Protein AF-W9QY30-F1 (afdb_monomer)

Organism: NCBI:txid981085

Radius of gyration: 16.84 Å; Cα contacts (8 Å, |Δi|>4): 181; chains: 1; bounding box: 37×38×44 Å

pLDDT: mean 80.04, std 12.47, range [52.03, 97.0]

InterPro domains:
  IPR005123 Oxoglutarate/iron-dependent dioxygenase domain [PS51471] (69-137)
  IPR027443 Isopenicillin N synthase-like superfamily [G3DSA:2.60.120.330] (40-137)
  IPR044861 Isopenicillin N synthase-like, Fe(2+) 2OG dioxygenase domain [PF03171] (72-136)
  IPR050295 Plant 2-oxoglutarate-dependent oxidoreductases [PTHR47991] (67-136)

Mean predicted aligned error: 8.01 Å

Solvent-accessible surface area (backbone atoms only — not comparable to full-atom values): 8895 Å² total; per-residue (Å²): 141,57,63,74,70,72,70,49,53,70,71,65,49,50,78,64,26,47,97,47,96,84,35,55,22,36,68,50,51,63,95,50,79,91,74,52,92,57,49,51,46,27,43,38,42,36,39,54,43,84,61,85,69,74,55,86,100,50,61,69,59,48,66,63,70,74,35,96,77,71,67,37,73,50,73,50,79,43,70,68,92,62,98,52,61,94,66,41,39,63,71,76,95,78,78,52,79,36,74,66,48,80,43,77,77,62,93,85,51,83,54,68,44,80,56,96,93,38,81,41,77,50,79,71,56,87,100,48,71,49,79,46,75,31,52,81,127

Sequence (137 aa):
MCEDLFNLTEEEKEFQGTRNVLGLIKCGTSFNIAIDKVLLWRDFVKVIAHPQFRALGLGSNYIAKAMKRPAKILAANYYPACPQPDRAIGIPPHTDHGLVTLLIQNDMGGLQLQHKGKWVNWNAMPNAFVFNLGDTT

Foldseek 3Di:
DCPVVVPDDPVVQPVVWDPDPPTQKDWDQDPDPPPDPARAQKIKIKGKDDDQDQDPPDDSCPLVVLAPDDIDIDMDMDGDDDPCVVRHANDPDDFAEDAKDKDDDDQPFRDWDQDPNDIDTDHHDPPDIDIDGGDRD

Nearest PDB structures (foldseek):
  1gp4-assembly1_A  TM=7.539E-01  e=3.083E-04  Arabidopsis thaliana

Secondary structure (DSSP, 8-state):
--HHHHTS-HHHHHTT--SSTT-SEEEES-S-TTT--SEE--EEEEEEE------TTS-TTHHHHH-SS--EEEEEEE-PPPS-GGGEESS-S---BSSEEEE---TT---EEEETTEEEE--PPTT--EEEE-B--

Structure (mmCIF, N/CA/C/O backbone):
data_AF-W9QY30-F1
#
_entry.id   AF-W9QY30-F1
#
loop_
_atom_site.group_PDB
_atom_site.id
_atom_site.type_symbol
_atom_site.label_atom_id
_atom_site.label_alt_id
_atom_site.label_comp_id
_atom_site.label_asym_id
_atom_site.label_entity_id
_atom_site.label_seq_id
_atom_site.pdbx_PDB_ins_code
_atom_site.Cartn_x
_atom_site.Cartn_y
_atom_site.Cartn_z
_atom_site.occupancy
_atom_site.B_iso_or_equiv
_atom_site.auth_seq_id
_atom_site.auth_comp_id
_atom_site.auth_asym_id
_atom_site.auth_atom_id
_atom_site.pdbx_PDB_model_num
ATOM 1 N N . MET A 1 1 ? 3.687 -10.962 9.648 1.00 57.50 1 MET A N 1
ATOM 2 C CA . MET A 1 1 ? 5.053 -10.867 9.065 1.00 57.50 1 MET A CA 1
ATOM 3 C C . MET A 1 1 ? 5.736 -9.513 9.299 1.00 57.50 1 MET A C 1
ATOM 5 O O . MET A 1 1 ? 6.942 -9.447 9.130 1.00 57.50 1 MET A O 1
ATOM 9 N N . CYS A 1 2 ? 5.034 -8.447 9.713 1.00 67.81 2 CYS A N 1
ATOM 10 C CA . CYS A 1 2 ? 5.676 -7.157 10.026 1.00 67.81 2 CYS A CA 1
ATOM 11 C C . CYS A 1 2 ? 5.283 -6.582 11.398 1.00 67.81 2 CYS A C 1
ATOM 13 O O . CYS A 1 2 ? 5.625 -5.444 11.677 1.00 67.81 2 CYS A O 1
ATOM 15 N N . GLU A 1 3 ? 4.569 -7.328 12.244 1.00 72.69 3 GLU A N 1
ATOM 16 C CA . GLU A 1 3 ? 4.071 -6.819 13.534 1.00 72.69 3 GLU A CA 1
ATOM 17 C C . GLU A 1 3 ? 5.213 -6.371 14.451 1.00 72.69 3 GLU A C 1
ATOM 19 O O . GLU A 1 3 ? 5.172 -5.258 14.966 1.00 72.69 3 GLU A O 1
ATOM 24 N N . ASP A 1 4 ? 6.284 -7.164 14.538 1.00 80.94 4 ASP A N 1
ATOM 25 C CA . ASP A 1 4 ? 7.471 -6.827 15.333 1.00 80.94 4 ASP A CA 1
ATOM 26 C C . ASP A 1 4 ? 8.101 -5.492 14.914 1.00 80.94 4 ASP A C 1
ATOM 28 O O . ASP A 1 4 ? 8.542 -4.727 15.764 1.00 80.94 4 ASP A O 1
A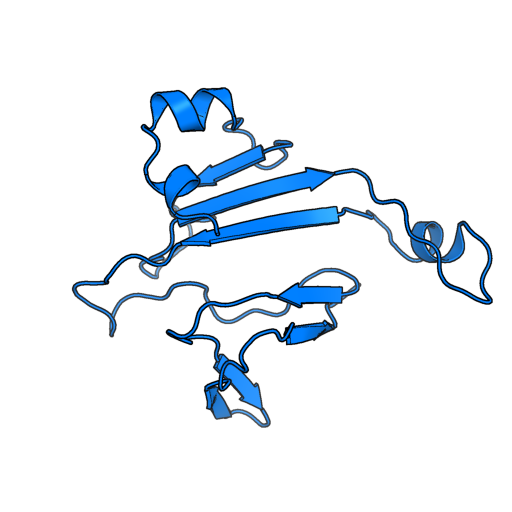TOM 32 N N . LEU A 1 5 ? 8.086 -5.170 13.613 1.00 79.94 5 LEU A N 1
ATOM 33 C CA . LEU A 1 5 ? 8.606 -3.903 13.089 1.00 79.94 5 LEU A CA 1
ATOM 34 C C . LEU A 1 5 ? 7.764 -2.705 13.551 1.00 79.94 5 LEU A C 1
ATOM 36 O O . LEU A 1 5 ? 8.308 -1.648 13.866 1.00 79.94 5 LEU A O 1
ATOM 40 N N . PHE A 1 6 ? 6.438 -2.849 13.576 1.00 81.12 6 PHE A N 1
ATOM 41 C CA . PHE A 1 6 ? 5.539 -1.762 13.978 1.00 81.12 6 PHE A CA 1
ATOM 42 C C . PHE A 1 6 ? 5.463 -1.582 15.497 1.00 81.12 6 PHE A C 1
ATOM 44 O O . PHE A 1 6 ? 5.171 -0.475 15.952 1.00 81.12 6 PHE A O 1
ATOM 51 N N . ASN A 1 7 ? 5.814 -2.621 16.256 1.00 82.81 7 ASN A N 1
ATOM 52 C CA . ASN A 1 7 ? 5.916 -2.591 17.714 1.00 82.81 7 ASN A CA 1
ATOM 53 C C . ASN A 1 7 ? 7.223 -1.968 18.241 1.00 82.81 7 ASN A C 1
ATOM 55 O O . ASN A 1 7 ? 7.339 -1.768 19.449 1.00 82.81 7 ASN A O 1
ATOM 59 N N . LEU A 1 8 ? 8.192 -1.654 17.371 1.00 79.81 8 LEU A N 1
ATOM 60 C CA . LEU A 1 8 ? 9.403 -0.923 17.759 1.00 79.81 8 LEU A CA 1
ATOM 61 C C . LEU A 1 8 ? 9.071 0.481 18.284 1.00 79.81 8 LEU A C 1
ATOM 63 O O . LEU A 1 8 ? 8.079 1.100 17.883 1.00 79.81 8 LEU A O 1
ATOM 67 N N . THR A 1 9 ? 9.940 1.008 19.142 1.00 78.06 9 THR A N 1
ATOM 68 C CA . THR A 1 9 ? 9.867 2.394 19.613 1.00 78.06 9 THR A CA 1
ATOM 69 C C . THR A 1 9 ? 10.169 3.385 18.485 1.00 78.06 9 THR A C 1
ATOM 71 O O . THR A 1 9 ? 10.794 3.052 17.476 1.00 78.06 9 THR A O 1
ATOM 74 N N . GLU A 1 10 ? 9.740 4.639 18.644 1.00 68.75 10 GLU A N 1
ATOM 75 C CA . GLU A 1 10 ? 9.997 5.675 17.636 1.00 68.75 10 GLU A CA 1
ATOM 76 C C . GLU A 1 10 ? 11.496 5.972 17.467 1.00 68.75 10 GLU A C 1
ATOM 78 O O . GLU A 1 10 ? 11.937 6.201 16.345 1.00 68.75 10 GLU A O 1
ATOM 83 N N . GLU A 1 11 ? 12.300 5.869 18.533 1.00 68.81 11 GLU A N 1
ATOM 84 C CA . GLU A 1 11 ? 13.766 5.993 18.456 1.00 68.81 11 GLU A CA 1
ATOM 85 C C . GLU A 1 11 ? 14.392 4.873 17.601 1.00 68.81 11 GLU A C 1
ATOM 87 O O . GLU A 1 11 ? 15.257 5.130 16.759 1.00 68.81 11 GLU A O 1
ATOM 92 N N . GLU A 1 12 ? 13.912 3.633 17.741 1.00 70.44 12 GLU A N 1
ATOM 93 C CA . GLU A 1 12 ? 14.366 2.486 16.939 1.00 70.44 12 GLU A CA 1
ATOM 94 C C . GLU A 1 12 ? 13.934 2.595 15.468 1.00 70.44 12 GLU A C 1
ATOM 96 O O . GLU A 1 12 ? 14.686 2.208 14.566 1.00 70.44 12 GLU A O 1
ATOM 101 N N . LYS A 1 13 ? 12.749 3.162 15.203 1.00 65.94 13 LYS A N 1
ATOM 102 C CA . LYS A 1 13 ? 12.267 3.453 13.841 1.00 65.94 13 LYS A CA 1
ATOM 103 C C . LYS A 1 13 ? 13.025 4.619 13.199 1.00 65.94 13 LYS A C 1
ATOM 105 O O . LYS A 1 13 ? 13.250 4.600 11.987 1.00 65.94 13 LYS A O 1
ATOM 110 N N . GLU A 1 14 ? 13.445 5.615 13.979 1.00 57.88 14 GLU A N 1
ATOM 111 C CA . GLU A 1 14 ? 14.179 6.795 13.502 1.00 57.88 14 GLU A CA 1
ATOM 112 C C . GLU A 1 14 ? 15.636 6.465 13.132 1.00 57.88 14 GLU A C 1
ATOM 114 O O . GLU A 1 14 ? 16.152 7.004 12.154 1.00 57.88 14 GLU A O 1
ATOM 119 N N . PHE A 1 15 ? 16.269 5.489 13.797 1.00 52.25 15 PHE A N 1
ATOM 120 C CA . PHE A 1 15 ? 17.571 4.949 13.367 1.00 52.25 15 PHE A CA 1
ATOM 121 C C . PHE A 1 15 ? 17.512 4.295 11.973 1.00 52.25 15 PHE A C 1
ATOM 123 O O . PHE A 1 15 ? 18.518 4.218 11.266 1.00 52.25 15 PHE A O 1
ATOM 130 N N . GLN A 1 16 ? 16.326 3.842 11.554 1.00 53.81 16 GLN A N 1
ATOM 131 C CA . GLN A 1 16 ? 16.117 3.193 10.263 1.00 53.81 16 GLN A CA 1
ATOM 132 C C . GLN A 1 16 ? 15.614 4.154 9.180 1.00 53.81 16 GLN A C 1
ATOM 134 O O . GLN A 1 16 ? 15.868 3.893 8.011 1.00 53.81 16 GLN A O 1
ATOM 139 N N . GLY A 1 17 ? 14.930 5.253 9.518 1.00 52.88 17 GLY A N 1
ATOM 140 C CA . GLY A 1 17 ? 14.251 6.130 8.557 1.00 52.88 17 GLY A CA 1
ATOM 141 C C . GLY A 1 17 ? 14.788 7.563 8.515 1.00 52.88 17 GLY A C 1
ATOM 142 O O . GLY A 1 17 ? 14.943 8.223 9.533 1.00 52.88 17 GLY A O 1
ATOM 143 N N . THR A 1 18 ? 14.998 8.115 7.319 1.00 54.41 18 THR A N 1
ATOM 144 C CA . THR A 1 18 ? 15.315 9.548 7.169 1.00 54.41 18 THR A CA 1
ATOM 145 C C . THR A 1 18 ? 14.030 10.379 7.092 1.00 54.41 18 THR A C 1
ATOM 147 O O . THR A 1 18 ? 13.119 10.011 6.353 1.00 54.41 18 THR A O 1
ATOM 150 N N . ARG A 1 19 ? 13.980 11.568 7.717 1.00 54.47 19 ARG A N 1
ATOM 151 C CA . ARG A 1 19 ? 12.863 12.542 7.578 1.00 54.47 19 ARG A CA 1
ATOM 152 C C . ARG A 1 19 ? 12.720 13.155 6.165 1.00 54.47 19 ARG A C 1
ATOM 154 O O . ARG A 1 19 ? 11.886 14.027 5.941 1.00 54.47 19 ARG A O 1
ATOM 161 N N . ASN A 1 20 ? 13.538 12.721 5.205 1.00 56.06 20 ASN A N 1
ATOM 162 C CA . ASN A 1 20 ? 13.496 13.151 3.810 1.00 56.06 20 ASN A CA 1
ATOM 163 C C . ASN A 1 20 ? 12.459 12.326 3.025 1.00 56.06 20 ASN A C 1
ATOM 165 O O . ASN A 1 20 ? 12.458 11.099 3.082 1.00 56.06 20 ASN A O 1
ATOM 169 N N . VAL A 1 21 ? 11.615 12.986 2.228 1.00 52.03 21 VAL A N 1
ATOM 170 C CA . VAL A 1 21 ? 10.624 12.334 1.347 1.00 52.03 21 VAL A CA 1
ATOM 171 C C . VAL A 1 21 ? 11.285 11.422 0.297 1.00 52.03 21 VAL A C 1
ATOM 173 O O . VAL A 1 21 ? 10.671 10.456 -0.150 1.00 52.03 21 VAL A O 1
ATOM 176 N N . LEU A 1 22 ? 12.540 11.704 -0.066 1.00 57.16 22 LEU A N 1
ATOM 177 C CA . LEU A 1 22 ? 13.381 10.903 -0.967 1.00 57.16 22 LEU A CA 1
ATOM 178 C C . LEU A 1 22 ? 14.293 9.915 -0.223 1.00 57.16 22 LEU A C 1
ATOM 180 O O . LEU A 1 22 ? 15.206 9.346 -0.818 1.00 57.16 22 LEU A O 1
ATOM 184 N N . GLY A 1 23 ? 14.071 9.745 1.078 1.00 62.22 23 GLY A N 1
ATOM 185 C CA . GLY A 1 23 ? 14.789 8.801 1.913 1.00 62.22 23 GLY A CA 1
ATOM 186 C C . GLY A 1 23 ? 14.749 7.376 1.380 1.00 62.22 23 GLY A C 1
ATOM 187 O O . GLY A 1 23 ? 13.734 6.932 0.841 1.00 62.22 23 GLY A O 1
ATOM 188 N N . LEU A 1 24 ? 15.845 6.640 1.580 1.00 63.75 24 LEU A N 1
ATOM 189 C CA . LEU A 1 24 ? 15.901 5.215 1.251 1.00 63.75 24 LEU A CA 1
ATOM 190 C C . LEU A 1 24 ? 14.886 4.419 2.082 1.00 63.75 24 LEU A C 1
ATOM 192 O O . LEU A 1 24 ? 14.323 3.448 1.587 1.00 63.75 24 LEU A O 1
ATOM 196 N N . ILE A 1 25 ? 14.644 4.856 3.321 1.00 71.88 25 ILE A N 1
ATOM 197 C CA . ILE A 1 25 ? 13.671 4.288 4.250 1.00 71.88 25 ILE A CA 1
ATOM 198 C C . ILE A 1 25 ? 12.802 5.425 4.807 1.00 71.88 25 ILE A C 1
ATOM 200 O O . ILE A 1 25 ? 13.328 6.463 5.221 1.00 71.88 25 ILE A O 1
ATOM 204 N N . LYS A 1 26 ? 11.477 5.228 4.814 1.00 72.75 26 LYS A N 1
ATOM 205 C CA . LYS A 1 26 ? 10.480 6.173 5.342 1.00 72.75 26 LYS A CA 1
ATOM 206 C C . LYS A 1 26 ? 9.496 5.467 6.275 1.00 72.75 26 LYS A C 1
ATOM 208 O O . LYS A 1 26 ? 8.878 4.497 5.841 1.00 72.75 26 LYS A O 1
ATOM 213 N N . CYS A 1 27 ? 9.288 6.026 7.468 1.00 71.88 27 CYS A N 1
ATOM 214 C CA . CYS A 1 27 ? 8.287 5.599 8.453 1.00 71.88 27 CYS A CA 1
ATOM 215 C C . CYS A 1 27 ? 7.268 6.728 8.715 1.00 71.88 27 CYS A C 1
ATOM 217 O O . CYS A 1 27 ? 7.648 7.900 8.660 1.00 71.88 27 CYS A O 1
ATOM 219 N N . GLY A 1 28 ? 5.991 6.418 8.973 1.00 70.12 28 GLY A N 1
ATOM 220 C CA . GLY A 1 28 ? 5.009 7.427 9.408 1.00 70.12 28 GLY A CA 1
ATOM 221 C C . GLY A 1 28 ? 3.536 7.008 9.324 1.00 70.12 28 GLY A C 1
ATOM 222 O O . GLY A 1 28 ? 3.228 5.909 8.868 1.00 70.12 28 GLY A O 1
ATOM 223 N N . THR A 1 29 ? 2.650 7.928 9.730 1.00 66.81 29 THR A N 1
ATOM 224 C CA . THR A 1 29 ? 1.182 7.756 9.834 1.00 66.81 29 THR A CA 1
ATOM 225 C C . THR A 1 29 ? 0.380 8.423 8.701 1.00 66.81 29 THR A C 1
ATOM 227 O O . THR A 1 29 ? -0.783 8.109 8.466 1.00 66.81 29 THR A O 1
ATOM 230 N N . SER A 1 30 ? 0.983 9.371 7.973 1.00 62.66 30 SER A N 1
ATOM 231 C CA . SER A 1 30 ? 0.361 10.075 6.839 1.00 62.66 30 SER A CA 1
ATOM 232 C C . SER A 1 30 ? 1.409 10.446 5.788 1.00 62.66 30 SER A C 1
ATOM 234 O O . SER A 1 30 ? 2.585 10.674 6.090 1.00 62.66 30 SER A O 1
ATOM 236 N N . PHE A 1 31 ? 0.994 10.478 4.517 1.00 58.88 31 PHE A N 1
ATOM 237 C CA . PHE A 1 31 ? 1.870 10.903 3.429 1.00 58.88 31 PHE A CA 1
ATOM 238 C C . PHE A 1 31 ? 2.036 12.425 3.383 1.00 58.88 31 PHE A C 1
ATOM 240 O O . PHE A 1 31 ? 3.152 12.860 3.080 1.00 58.88 31 PHE A O 1
ATOM 247 N N . ASN A 1 32 ? 0.989 13.208 3.694 1.00 56.84 32 ASN A N 1
ATOM 248 C CA . ASN A 1 32 ? 1.045 14.669 3.771 1.00 56.84 32 ASN A CA 1
ATOM 249 C C . ASN A 1 32 ? -0.072 15.269 4.658 1.00 56.84 32 ASN A C 1
ATOM 251 O O . ASN A 1 32 ? -1.120 15.698 4.173 1.00 56.84 32 ASN A O 1
ATOM 255 N N . ILE A 1 33 ? 0.212 15.405 5.957 1.00 52.81 33 ILE A N 1
ATOM 256 C CA . ILE A 1 33 ? -0.710 15.936 6.982 1.00 52.81 33 ILE A CA 1
ATOM 257 C C . ILE A 1 33 ? -1.252 17.342 6.637 1.00 52.81 33 ILE A C 1
ATOM 259 O O . ILE A 1 33 ? -2.342 17.702 7.069 1.00 52.81 33 ILE A O 1
ATOM 263 N N . ALA A 1 34 ? -0.529 18.143 5.845 1.00 53.91 34 ALA A N 1
ATOM 264 C CA . ALA A 1 34 ? -0.946 19.501 5.483 1.00 53.91 34 ALA A CA 1
ATOM 265 C C . ALA A 1 34 ? -1.990 19.558 4.346 1.00 53.91 34 ALA A C 1
ATOM 267 O O . ALA A 1 34 ? -2.643 20.586 4.173 1.00 53.91 34 ALA A O 1
ATOM 268 N N . ILE A 1 35 ? -2.138 18.483 3.560 1.00 56.28 35 ILE A N 1
ATOM 269 C CA . ILE A 1 35 ? -3.078 18.398 2.425 1.00 56.28 35 ILE A CA 1
ATOM 270 C C . ILE A 1 35 ? -4.221 17.419 2.721 1.00 56.28 35 ILE A C 1
ATOM 272 O O . ILE A 1 35 ? -5.335 17.592 2.215 1.00 56.28 35 ILE A O 1
ATOM 276 N N . ASP A 1 36 ? -3.966 16.406 3.548 1.00 56.16 36 ASP A N 1
ATOM 277 C CA . ASP A 1 36 ? -4.912 15.335 3.827 1.00 56.16 36 ASP A CA 1
ATOM 278 C C . ASP A 1 36 ? -6.102 15.860 4.654 1.00 56.16 36 ASP A C 1
ATOM 280 O O . ASP A 1 36 ? -6.059 15.980 5.874 1.00 56.16 36 ASP A O 1
ATOM 284 N N . LYS A 1 37 ? -7.220 16.149 3.974 1.00 60.59 37 LYS A N 1
ATOM 285 C CA . LYS A 1 37 ? -8.520 16.463 4.605 1.00 60.59 37 LYS A CA 1
ATOM 286 C C . LYS A 1 37 ? -9.189 15.237 5.250 1.00 60.59 37 LYS A C 1
ATOM 288 O O . LYS A 1 37 ? -10.301 15.349 5.759 1.00 60.59 37 LYS A O 1
ATOM 293 N N . VAL A 1 38 ? -8.552 14.069 5.167 1.00 66.44 38 VAL A N 1
ATOM 294 C CA . VAL A 1 38 ? -9.065 12.771 5.618 1.00 66.44 38 VAL A CA 1
ATOM 295 C C . VAL A 1 38 ? -8.103 12.204 6.654 1.00 66.44 38 VAL A C 1
ATOM 297 O O . VAL A 1 38 ? -6.888 12.282 6.484 1.00 66.44 38 VAL A O 1
ATOM 300 N N . LEU A 1 39 ? -8.649 11.607 7.713 1.00 74.56 39 LEU A N 1
ATOM 301 C CA . LEU A 1 39 ? -7.856 10.902 8.712 1.00 74.56 39 LEU A CA 1
ATOM 302 C C . LEU A 1 39 ? -7.275 9.629 8.085 1.00 74.56 39 LEU A C 1
ATOM 304 O O . LEU A 1 39 ? -8.003 8.670 7.818 1.00 74.56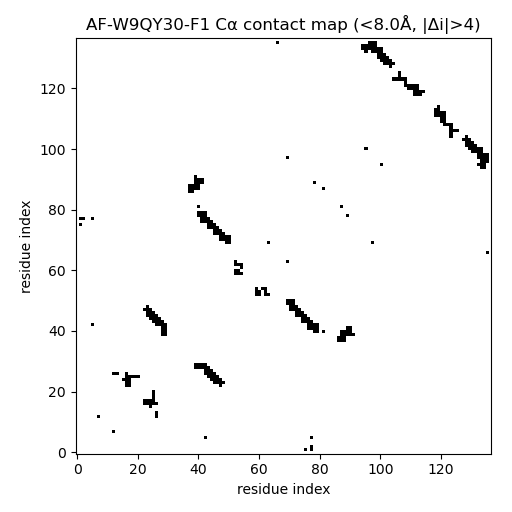 39 LEU A O 1
ATOM 308 N N . LEU A 1 40 ? -5.966 9.639 7.827 1.00 85.06 40 LEU A N 1
ATOM 309 C CA . LEU A 1 40 ? -5.236 8.458 7.380 1.00 85.06 40 LEU A CA 1
ATOM 310 C C . LEU A 1 40 ? -4.938 7.568 8.585 1.00 85.06 40 LEU A C 1
ATOM 312 O O . LEU A 1 40 ? -4.303 8.008 9.540 1.00 85.06 40 LEU A O 1
ATOM 316 N N . TRP A 1 41 ? -5.423 6.329 8.549 1.00 87.25 41 TRP A N 1
ATOM 317 C CA . TRP A 1 41 ? -5.319 5.391 9.667 1.00 87.25 41 TRP A CA 1
ATOM 318 C C . TRP A 1 41 ? -4.441 4.200 9.304 1.00 87.25 41 TRP A C 1
ATOM 320 O O . TRP A 1 41 ? -4.915 3.088 9.059 1.00 87.25 41 TRP A O 1
ATOM 330 N N . ARG A 1 42 ? -3.143 4.474 9.183 1.00 89.19 42 ARG A N 1
ATOM 331 C CA . ARG A 1 42 ? -2.139 3.492 8.785 1.00 89.19 42 ARG A CA 1
ATOM 332 C C . ARG A 1 42 ? -0.754 3.937 9.223 1.00 89.19 42 ARG A C 1
ATOM 334 O O . ARG A 1 42 ? -0.352 5.046 8.894 1.00 89.19 42 ARG A O 1
ATOM 341 N N . ASP A 1 43 ? 0.008 3.010 9.781 1.00 86.25 43 ASP A N 1
ATOM 342 C CA . ASP A 1 43 ? 1.460 3.118 9.865 1.00 86.25 43 ASP A CA 1
ATOM 343 C C . ASP A 1 43 ? 2.105 2.431 8.667 1.00 86.25 43 ASP A C 1
ATOM 345 O O . ASP A 1 43 ? 1.612 1.423 8.145 1.00 86.25 43 ASP A O 1
ATOM 349 N N . PHE A 1 44 ? 3.228 2.960 8.196 1.00 87.06 44 PHE A N 1
ATOM 350 C CA . PHE A 1 44 ? 3.964 2.309 7.122 1.00 87.06 44 PHE A CA 1
ATOM 351 C C . PHE A 1 44 ? 5.464 2.442 7.244 1.00 87.06 44 PHE A C 1
ATOM 353 O O . PHE A 1 44 ? 5.968 3.424 7.778 1.00 87.06 44 PHE A O 1
ATOM 360 N N . VAL A 1 45 ? 6.152 1.471 6.648 1.00 85.88 45 VAL A N 1
ATOM 361 C CA . VAL A 1 45 ? 7.581 1.528 6.357 1.00 85.88 45 VAL A CA 1
ATOM 362 C C . VAL A 1 45 ? 7.766 1.309 4.866 1.00 85.88 45 VAL A C 1
ATOM 364 O O . VAL A 1 45 ? 7.247 0.346 4.304 1.00 85.88 45 VAL A O 1
ATOM 367 N N . LYS A 1 46 ? 8.491 2.208 4.205 1.00 86.06 46 LYS A N 1
ATOM 368 C CA . LYS A 1 46 ? 8.801 2.122 2.776 1.00 86.06 46 LYS A CA 1
ATOM 369 C C . LYS A 1 46 ? 10.303 2.095 2.576 1.00 86.06 46 LYS A C 1
ATOM 371 O O . LYS A 1 46 ? 10.974 3.012 3.027 1.00 86.06 46 LYS A O 1
ATOM 376 N N . VAL A 1 47 ? 10.792 1.100 1.843 1.00 84.12 47 VAL A N 1
ATOM 377 C CA . VAL A 1 47 ? 12.188 0.975 1.422 1.00 84.12 47 VAL A CA 1
ATOM 378 C C . VAL A 1 47 ? 12.267 1.128 -0.091 1.00 84.12 47 VAL A C 1
ATOM 380 O O . VAL A 1 47 ? 11.550 0.451 -0.831 1.00 84.12 47 VAL A O 1
ATOM 383 N N . ILE A 1 48 ? 13.128 2.027 -0.556 1.00 83.12 48 ILE A N 1
ATOM 384 C CA . ILE A 1 48 ? 13.381 2.274 -1.975 1.00 83.12 48 ILE A CA 1
ATOM 385 C C . ILE A 1 48 ? 14.744 1.685 -2.320 1.00 83.12 48 ILE A C 1
ATOM 387 O O . ILE A 1 48 ? 15.735 1.987 -1.671 1.00 83.12 48 ILE A O 1
ATOM 391 N N . ALA A 1 49 ? 14.810 0.862 -3.359 1.00 79.50 49 ALA A N 1
ATOM 392 C CA . ALA A 1 49 ? 16.056 0.291 -3.850 1.00 79.50 49 ALA A CA 1
ATOM 393 C C . ALA A 1 49 ? 16.165 0.438 -5.367 1.00 79.50 49 ALA A C 1
ATOM 395 O O . ALA A 1 49 ? 15.161 0.511 -6.086 1.00 79.50 49 ALA A O 1
ATOM 396 N N . HIS A 1 50 ? 17.400 0.438 -5.871 1.00 77.75 50 HIS A N 1
ATOM 397 C CA . HIS A 1 50 ? 17.631 0.423 -7.308 1.00 77.75 50 HIS A CA 1
ATOM 398 C C . HIS A 1 50 ? 17.163 -0.921 -7.896 1.00 77.75 50 HIS A C 1
ATOM 400 O O . HIS A 1 50 ? 17.599 -1.987 -7.446 1.00 77.75 50 HIS A O 1
ATOM 406 N N . PRO A 1 51 ? 16.285 -0.920 -8.907 1.00 71.56 51 PRO A N 1
ATOM 407 C CA . PRO A 1 51 ? 15.817 -2.149 -9.510 1.00 71.56 51 PRO A CA 1
ATOM 408 C C . PRO A 1 51 ? 16.906 -2.863 -10.296 1.00 71.56 51 PRO A C 1
ATOM 410 O O . PRO A 1 51 ? 17.683 -2.260 -11.028 1.00 71.56 51 PRO A O 1
ATOM 413 N N . GLN A 1 52 ? 16.847 -4.187 -10.254 1.00 72.81 52 GLN A N 1
ATOM 414 C CA . GLN A 1 52 ? 17.352 -5.039 -11.322 1.00 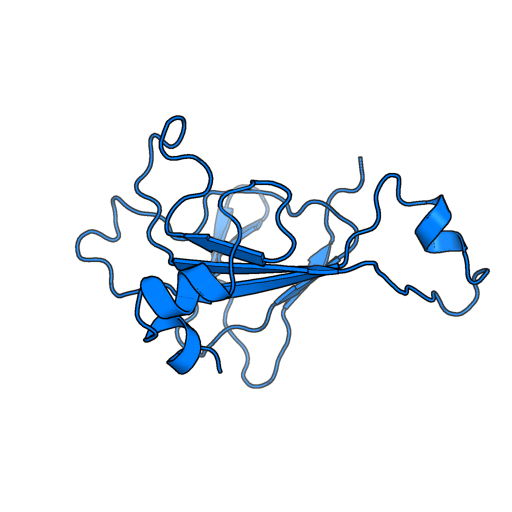72.81 52 GLN A CA 1
ATOM 415 C C . GLN A 1 52 ? 16.143 -5.737 -11.936 1.00 72.81 52 GLN A C 1
ATOM 417 O O . GLN A 1 52 ? 15.477 -6.527 -11.258 1.00 72.81 52 GLN A O 1
ATOM 422 N N . PHE A 1 53 ? 15.813 -5.374 -13.172 1.00 72.00 53 PHE A N 1
ATOM 423 C CA . PHE A 1 53 ? 14.720 -5.971 -13.930 1.00 72.00 53 PHE A CA 1
ATOM 424 C C . PHE A 1 53 ? 15.291 -6.748 -15.106 1.00 72.00 53 PHE A C 1
ATOM 426 O O . PHE A 1 53 ? 16.192 -6.271 -15.792 1.00 72.00 53 PHE A O 1
ATOM 433 N N . ARG A 1 54 ? 14.728 -7.925 -15.364 1.00 74.00 54 ARG A N 1
ATOM 434 C CA . ARG A 1 54 ? 15.018 -8.711 -16.558 1.00 74.00 54 ARG A CA 1
ATOM 435 C C . ARG A 1 54 ? 13.702 -9.219 -17.119 1.00 74.00 54 ARG A C 1
ATOM 437 O O . ARG A 1 54 ? 13.021 -10.000 -16.466 1.00 74.00 54 ARG A O 1
ATOM 444 N N . ALA A 1 55 ? 13.360 -8.771 -18.320 1.00 78.94 55 ALA A N 1
ATOM 445 C CA . ALA A 1 55 ? 12.289 -9.374 -19.096 1.00 78.94 55 ALA A CA 1
ATOM 446 C C . ALA A 1 55 ? 12.867 -10.527 -19.919 1.00 78.94 55 ALA A C 1
ATOM 448 O O . ALA A 1 55 ? 13.882 -10.363 -20.599 1.00 78.94 55 ALA A O 1
ATOM 449 N N . LEU A 1 56 ? 12.233 -11.694 -19.848 1.00 83.06 56 LEU A N 1
ATOM 450 C CA . LEU A 1 56 ? 12.576 -12.812 -20.722 1.00 83.06 56 LEU A CA 1
ATOM 451 C C . LEU A 1 56 ? 12.192 -12.457 -22.166 1.00 83.06 56 LEU A C 1
ATOM 453 O O . LEU A 1 56 ? 11.167 -11.824 -22.397 1.00 83.06 56 LEU A O 1
ATOM 457 N N . GLY A 1 57 ? 13.034 -12.828 -23.132 1.00 85.94 57 GLY A N 1
ATOM 458 C CA . GLY A 1 57 ? 12.802 -12.537 -24.554 1.00 85.94 57 GLY A CA 1
ATOM 459 C C . GLY A 1 57 ? 13.058 -11.086 -24.984 1.00 85.94 57 GLY A C 1
ATOM 460 O O . GLY A 1 57 ? 12.933 -10.783 -26.165 1.00 85.94 57 GLY A O 1
ATOM 461 N N . LEU A 1 58 ? 13.459 -10.198 -24.067 1.00 84.19 58 LEU A N 1
ATOM 462 C CA . LEU A 1 58 ? 13.848 -8.818 -24.368 1.00 84.19 58 LEU A CA 1
ATOM 463 C C . LEU A 1 58 ? 15.303 -8.565 -23.957 1.00 84.19 58 LEU A C 1
ATOM 465 O O . LEU A 1 58 ? 15.881 -9.287 -23.142 1.00 84.19 58 LEU A O 1
ATOM 469 N N . GLY A 1 59 ? 15.904 -7.511 -24.515 1.00 84.69 59 GLY A N 1
ATOM 470 C CA . GLY A 1 59 ? 17.237 -7.072 -24.103 1.00 84.69 59 GLY A CA 1
ATOM 471 C C . GLY A 1 59 ? 17.275 -6.727 -22.609 1.00 84.69 59 GLY A C 1
ATOM 472 O O . GLY A 1 59 ? 16.323 -6.153 -22.078 1.00 84.69 59 GLY A O 1
ATOM 473 N N . SER A 1 60 ? 18.389 -7.028 -21.934 1.00 79.06 60 SER A N 1
ATOM 474 C CA . SER A 1 60 ? 18.566 -6.850 -20.479 1.00 79.06 60 SER A CA 1
ATOM 475 C C . SER A 1 60 ? 18.241 -5.441 -19.968 1.00 79.06 60 SER A C 1
ATOM 477 O O . SER A 1 60 ? 17.789 -5.287 -18.840 1.00 79.06 60 SER A O 1
ATOM 479 N N . ASN A 1 61 ? 18.396 -4.423 -20.816 1.00 76.44 61 ASN A N 1
ATOM 480 C CA . ASN A 1 61 ? 18.152 -3.023 -20.470 1.00 76.44 61 ASN A CA 1
ATOM 481 C C . ASN A 1 61 ? 16.800 -2.490 -20.977 1.00 76.44 61 ASN A C 1
ATOM 483 O O . ASN A 1 61 ? 16.552 -1.291 -20.878 1.00 76.44 61 ASN A O 1
ATOM 487 N N . TYR A 1 62 ? 15.931 -3.336 -21.542 1.00 83.25 62 TYR A N 1
ATOM 488 C CA . TYR A 1 62 ? 14.664 -2.899 -22.140 1.00 83.25 62 TYR A CA 1
ATOM 489 C C . TYR A 1 62 ? 13.766 -2.186 -21.123 1.00 83.25 62 TYR A C 1
ATOM 491 O O . TYR A 1 62 ? 13.368 -1.047 -21.346 1.00 83.25 62 TYR A O 1
ATOM 499 N N . ILE A 1 63 ? 13.515 -2.820 -19.971 1.00 79.69 63 ILE A N 1
ATOM 500 C CA . ILE A 1 63 ? 12.666 -2.246 -18.914 1.00 79.69 63 ILE A CA 1
ATOM 501 C C . ILE A 1 63 ? 13.282 -0.949 -18.377 1.00 79.69 63 ILE A C 1
ATOM 503 O O . ILE A 1 63 ? 12.582 0.045 -18.213 1.00 79.69 63 ILE A O 1
ATOM 507 N N . ALA A 1 64 ? 14.60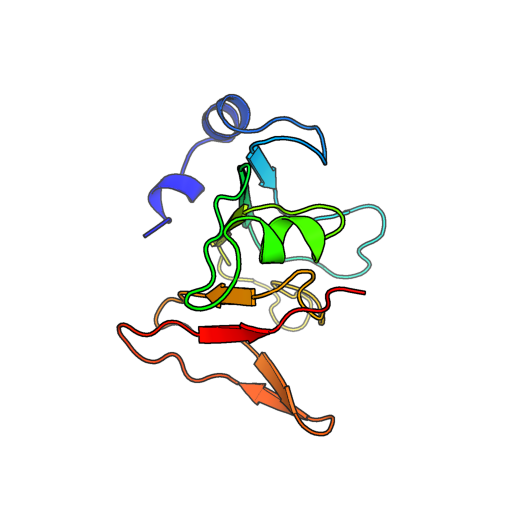0 -0.937 -18.157 1.00 77.06 64 ALA A N 1
ATOM 508 C CA . ALA A 1 64 ? 15.303 0.248 -17.674 1.00 77.06 64 ALA A CA 1
ATOM 509 C C . ALA A 1 64 ? 15.200 1.434 -18.650 1.00 77.06 64 ALA A C 1
ATOM 511 O O . ALA A 1 64 ? 15.094 2.567 -18.204 1.00 77.06 64 ALA A O 1
ATOM 512 N N . LYS A 1 65 ? 15.192 1.183 -19.967 1.00 78.31 65 LYS A N 1
ATOM 513 C CA . LYS A 1 65 ? 14.989 2.219 -20.994 1.00 78.31 65 LYS A CA 1
ATOM 514 C C . LYS A 1 65 ? 13.535 2.678 -21.104 1.00 78.31 65 LYS A C 1
ATOM 516 O O . LYS A 1 65 ? 13.293 3.851 -21.358 1.00 78.31 65 LYS A O 1
ATOM 521 N N . ALA A 1 66 ? 12.581 1.762 -20.941 1.00 78.94 66 ALA A N 1
ATOM 522 C CA . ALA A 1 66 ? 11.155 2.077 -21.002 1.00 78.94 66 ALA A CA 1
ATOM 523 C C . ALA A 1 66 ? 10.688 2.902 -19.789 1.00 78.94 66 ALA A C 1
ATOM 525 O O . ALA A 1 66 ? 9.737 3.674 -19.886 1.00 78.94 66 ALA A O 1
ATOM 526 N N . MET A 1 67 ? 11.360 2.762 -18.645 1.00 75.44 67 MET A N 1
ATOM 527 C CA . MET A 1 67 ? 11.026 3.468 -17.413 1.00 75.44 67 MET A CA 1
ATOM 528 C C . MET A 1 67 ? 11.880 4.726 -17.223 1.00 75.44 67 MET A C 1
ATOM 530 O O . MET A 1 67 ? 13.095 4.645 -17.088 1.00 75.44 67 MET A O 1
ATOM 534 N N . LYS A 1 68 ? 11.243 5.897 -17.093 1.00 69.56 68 LYS A N 1
ATOM 535 C CA . LYS A 1 68 ? 11.945 7.179 -16.863 1.00 69.56 68 LYS A CA 1
ATOM 536 C C . LYS A 1 68 ? 12.725 7.220 -15.537 1.00 69.56 68 LYS A C 1
ATOM 538 O O . LYS A 1 68 ? 13.768 7.861 -15.459 1.00 69.56 68 LYS A O 1
ATOM 543 N N . ARG A 1 69 ? 12.199 6.585 -14.480 1.00 69.62 69 ARG A N 1
ATOM 544 C CA . ARG A 1 69 ? 12.796 6.524 -13.129 1.00 69.62 69 ARG A CA 1
ATOM 545 C C . ARG A 1 69 ? 12.473 5.181 -12.470 1.00 69.62 69 ARG A C 1
ATOM 547 O O . ARG A 1 69 ? 11.490 5.085 -11.736 1.00 69.62 69 ARG A O 1
ATOM 554 N N . PRO A 1 70 ? 13.231 4.118 -12.767 1.00 71.38 70 PRO A N 1
ATOM 555 C CA . PRO A 1 70 ? 12.923 2.804 -12.238 1.00 71.38 70 PRO A CA 1
ATOM 556 C C . PRO A 1 70 ? 13.300 2.731 -10.750 1.00 71.38 70 PRO A C 1
ATOM 558 O O . PRO A 1 70 ? 14.428 3.026 -10.365 1.00 71.38 70 PRO A O 1
ATOM 561 N N . ALA A 1 71 ? 12.349 2.316 -9.912 1.00 76.75 71 ALA A N 1
ATOM 562 C CA . ALA A 1 71 ? 12.536 2.094 -8.480 1.00 76.75 71 ALA A CA 1
ATOM 563 C C . ALA A 1 71 ? 11.892 0.759 -8.077 1.00 76.75 71 ALA A C 1
ATOM 565 O O . ALA A 1 71 ? 10.795 0.447 -8.540 1.00 76.75 71 ALA A O 1
ATOM 566 N N . LYS A 1 72 ? 12.549 -0.025 -7.211 1.00 82.81 72 LYS A N 1
ATOM 567 C CA . LYS A 1 72 ? 11.868 -1.072 -6.434 1.00 82.81 72 LYS A CA 1
ATOM 568 C C . LYS A 1 72 ? 11.441 -0.461 -5.121 1.00 82.81 72 LYS A C 1
ATOM 570 O O . LYS A 1 72 ? 12.256 0.139 -4.425 1.00 82.81 72 LYS A O 1
ATOM 575 N N . ILE A 1 73 ? 10.168 -0.620 -4.804 1.00 86.56 73 ILE A N 1
ATOM 576 C CA . ILE A 1 73 ? 9.596 -0.169 -3.549 1.00 86.56 73 ILE A CA 1
ATOM 577 C C . ILE A 1 73 ? 9.115 -1.408 -2.812 1.00 86.56 73 ILE A C 1
ATOM 579 O O . ILE A 1 73 ? 8.267 -2.133 -3.323 1.00 86.56 73 ILE A O 1
ATOM 583 N N . LEU A 1 74 ? 9.647 -1.629 -1.615 1.00 88.50 74 LEU A N 1
ATOM 584 C CA . LEU A 1 74 ? 9.032 -2.518 -0.641 1.00 88.50 74 LEU A CA 1
ATOM 585 C C . LEU A 1 74 ? 8.287 -1.647 0.366 1.00 88.50 74 LEU A C 1
ATOM 587 O O . LEU A 1 74 ? 8.864 -0.708 0.910 1.00 88.50 74 LEU A O 1
ATOM 591 N N . ALA A 1 75 ? 7.011 -1.936 0.593 1.00 89.38 75 ALA A N 1
ATOM 592 C CA . ALA A 1 75 ? 6.202 -1.224 1.570 1.00 89.38 75 ALA A CA 1
ATOM 593 C C . ALA A 1 75 ? 5.541 -2.221 2.522 1.00 89.38 75 ALA A C 1
ATOM 595 O O . ALA A 1 75 ? 4.845 -3.133 2.079 1.00 89.38 75 ALA A O 1
ATOM 596 N N . ALA A 1 76 ? 5.752 -2.025 3.819 1.00 90.56 76 ALA A N 1
ATOM 597 C CA . ALA A 1 76 ? 4.992 -2.672 4.875 1.00 90.56 76 ALA A CA 1
ATOM 598 C C . ALA A 1 76 ? 3.933 -1.687 5.373 1.00 90.56 76 ALA A C 1
ATOM 600 O O . ALA A 1 76 ? 4.242 -0.519 5.614 1.00 90.56 76 ALA A O 1
ATOM 601 N N . ASN A 1 77 ? 2.696 -2.157 5.518 1.00 90.81 77 ASN A N 1
ATOM 602 C CA . ASN A 1 77 ? 1.560 -1.347 5.947 1.00 90.81 77 ASN A CA 1
ATOM 603 C C . ASN A 1 77 ? 0.907 -2.017 7.146 1.00 90.81 77 ASN A C 1
ATOM 605 O O . ASN A 1 77 ? 0.583 -3.203 7.080 1.00 90.81 77 ASN A O 1
ATOM 609 N N . TYR A 1 78 ? 0.697 -1.249 8.205 1.00 90.44 78 TYR A N 1
ATOM 610 C CA . TYR A 1 78 ? -0.010 -1.679 9.395 1.00 90.44 78 TYR A CA 1
ATOM 611 C C . TYR A 1 78 ? -1.235 -0.802 9.603 1.00 90.44 78 TYR A C 1
ATOM 613 O O . TYR A 1 78 ? -1.156 0.423 9.571 1.00 90.44 78 TYR A O 1
ATOM 621 N N . TYR A 1 79 ? -2.379 -1.452 9.778 1.00 90.38 79 TYR A N 1
ATOM 622 C CA . TYR A 1 79 ? -3.670 -0.802 9.946 1.00 90.38 79 TYR A CA 1
ATOM 623 C C . TYR A 1 79 ? -4.181 -1.144 11.348 1.00 90.38 79 TYR A C 1
ATOM 625 O O . TYR A 1 79 ? -4.791 -2.202 11.523 1.00 90.38 79 TYR A O 1
ATOM 633 N N . PRO A 1 80 ? -3.891 -0.312 12.364 1.00 88.50 80 PRO A N 1
ATOM 634 C CA . PRO A 1 80 ? -4.368 -0.568 13.716 1.00 88.50 80 PRO A CA 1
ATOM 635 C C . PRO A 1 80 ? -5.897 -0.480 13.783 1.00 88.50 80 PRO A C 1
ATOM 637 O O . PRO A 1 80 ? -6.536 0.154 12.939 1.00 88.50 80 PRO A O 1
ATOM 640 N N . ALA A 1 81 ? -6.495 -1.070 14.821 1.00 89.88 81 ALA A N 1
ATOM 641 C CA . ALA A 1 81 ? -7.927 -0.931 15.072 1.00 89.88 81 ALA A CA 1
ATOM 642 C C . ALA A 1 81 ? -8.315 0.558 15.130 1.00 89.88 81 ALA A C 1
ATOM 644 O O . ALA A 1 81 ? -7.700 1.346 15.850 1.00 89.88 81 ALA A O 1
ATOM 645 N N . CYS A 1 82 ? -9.313 0.950 14.337 1.00 86.81 82 CYS A N 1
ATOM 646 C CA . CYS A 1 82 ? -9.752 2.337 14.241 1.00 86.81 82 CYS A CA 1
ATOM 647 C C . CYS A 1 82 ? -10.996 2.560 15.112 1.00 86.81 82 CYS A C 1
ATOM 649 O O . CYS A 1 82 ? -11.984 1.850 14.923 1.00 86.81 82 CYS A O 1
ATOM 651 N N . PRO A 1 83 ? -11.005 3.551 16.024 1.00 86.75 83 PRO A N 1
ATOM 652 C CA . PRO A 1 83 ? -12.181 3.849 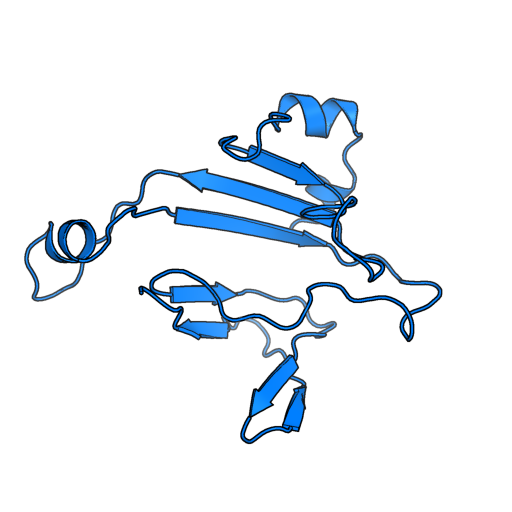16.843 1.00 86.75 83 PRO A CA 1
ATOM 653 C C . PRO A 1 83 ? -13.324 4.497 16.041 1.00 86.75 83 PRO A C 1
ATOM 655 O O . PRO A 1 83 ? -14.463 4.509 16.500 1.00 86.75 83 PRO A O 1
ATOM 658 N N . GLN A 1 84 ? -13.034 5.061 14.863 1.00 86.56 84 GLN A N 1
ATOM 659 C CA . GLN A 1 84 ? -14.007 5.746 14.004 1.00 86.56 84 GLN A CA 1
ATOM 660 C C . GLN A 1 84 ? -13.833 5.329 12.530 1.00 86.56 84 GLN A C 1
ATOM 662 O O . GLN A 1 84 ? -13.453 6.161 11.702 1.00 86.56 84 GLN A O 1
ATOM 667 N N . PRO A 1 85 ? -14.103 4.057 12.178 1.00 87.94 85 PRO A N 1
ATOM 668 C CA . PRO A 1 85 ? -13.823 3.515 10.845 1.00 87.94 85 PRO A CA 1
ATOM 669 C C . PRO A 1 85 ? -14.592 4.227 9.721 1.00 87.94 85 PRO A C 1
ATOM 671 O O . PRO A 1 85 ? -14.077 4.340 8.617 1.00 87.94 85 PRO A O 1
ATOM 674 N N . ASP A 1 86 ? -15.768 4.798 10.003 1.00 88.38 86 ASP A N 1
ATOM 675 C CA . ASP A 1 86 ? -16.560 5.550 9.014 1.00 88.38 86 ASP A CA 1
ATOM 676 C C . ASP A 1 86 ? -15.983 6.940 8.680 1.00 88.38 86 ASP A C 1
ATOM 678 O O . ASP A 1 86 ? -16.471 7.628 7.783 1.00 88.38 86 ASP A O 1
ATOM 682 N N . ARG A 1 87 ? -14.975 7.397 9.434 1.00 84.44 87 ARG A N 1
ATOM 683 C CA . ARG A 1 87 ? -14.364 8.734 9.300 1.00 84.44 87 ARG A CA 1
ATOM 684 C C . ARG A 1 87 ? -12.887 8.688 8.928 1.00 84.44 87 ARG A C 1
ATOM 686 O O . ARG A 1 87 ? -12.261 9.741 8.802 1.00 84.44 87 ARG A O 1
ATOM 693 N N . ALA A 1 88 ? -12.333 7.493 8.778 1.00 86.56 88 ALA A N 1
ATOM 694 C CA . ALA A 1 88 ? -10.926 7.283 8.508 1.00 86.56 88 ALA A CA 1
ATOM 695 C C . ALA A 1 88 ? -10.743 6.331 7.327 1.00 86.56 88 ALA A C 1
ATOM 697 O O . ALA A 1 88 ? -11.624 5.541 6.999 1.00 86.56 88 ALA A O 1
ATOM 698 N N . ILE A 1 89 ? -9.584 6.405 6.682 1.00 89.88 89 ILE A N 1
ATOM 699 C CA . ILE A 1 89 ? -9.233 5.497 5.593 1.00 89.88 89 ILE A CA 1
ATOM 700 C C . ILE A 1 89 ? -7.782 5.052 5.732 1.00 89.88 89 ILE A C 1
ATOM 702 O O . ILE A 1 89 ? -6.914 5.843 6.092 1.00 89.88 89 ILE A O 1
ATOM 706 N N . GLY A 1 90 ? -7.502 3.782 5.442 1.00 89.81 90 GLY A N 1
ATOM 707 C CA . GLY A 1 90 ? -6.130 3.273 5.461 1.00 89.81 90 GLY A CA 1
ATOM 708 C C . GLY A 1 90 ? -5.285 3.878 4.336 1.00 89.81 90 GLY A C 1
ATOM 709 O O . GLY A 1 90 ? -4.222 4.447 4.576 1.00 89.81 90 GLY A O 1
ATOM 710 N N . ILE A 1 91 ? -5.771 3.773 3.094 1.00 90.12 91 ILE A N 1
ATOM 711 C CA . ILE A 1 91 ? -5.187 4.434 1.921 1.00 90.12 91 ILE A CA 1
ATOM 712 C C . ILE A 1 91 ? -6.322 5.044 1.089 1.00 90.12 91 ILE A C 1
ATOM 714 O O . ILE A 1 91 ? -7.269 4.324 0.771 1.00 90.12 91 ILE A O 1
ATOM 718 N N . PRO A 1 92 ? -6.247 6.333 0.712 1.00 89.50 92 PRO A N 1
ATOM 719 C CA . PRO A 1 92 ? -7.225 6.947 -0.180 1.00 89.50 92 PRO A CA 1
ATOM 720 C C . PRO A 1 92 ? -7.330 6.231 -1.538 1.00 89.50 92 PRO A C 1
ATOM 722 O O . PRO A 1 92 ? -6.367 5.587 -1.965 1.00 89.50 92 PRO A O 1
ATOM 725 N N . PRO A 1 93 ? -8.456 6.374 -2.263 1.00 92.69 93 PRO A N 1
ATOM 726 C CA . PRO A 1 93 ? -8.574 5.903 -3.641 1.00 92.69 93 PRO A CA 1
ATOM 727 C C . PRO A 1 93 ? -7.425 6.416 -4.519 1.00 92.69 93 PRO A C 1
ATOM 729 O O . PRO A 1 93 ? -7.182 7.620 -4.579 1.00 92.69 93 PRO A O 1
ATOM 732 N N . HIS A 1 94 ? -6.726 5.507 -5.196 1.00 91.94 94 HIS A N 1
ATOM 733 C CA . HIS A 1 94 ? -5.609 5.828 -6.083 1.00 91.94 94 HIS A CA 1
ATOM 734 C C . HIS A 1 94 ? -5.413 4.734 -7.137 1.00 91.94 94 HIS A C 1
ATOM 736 O O . HIS A 1 94 ? -5.971 3.639 -7.027 1.00 91.94 94 HIS A O 1
ATOM 742 N N . THR A 1 95 ? -4.597 5.045 -8.141 1.00 91.50 95 THR A N 1
ATOM 743 C CA . THR A 1 95 ? -3.932 4.061 -8.995 1.00 91.50 95 THR A CA 1
ATOM 744 C C . THR A 1 95 ? -2.465 3.970 -8.588 1.00 91.50 95 THR A C 1
ATOM 746 O O . THR A 1 95 ? -1.870 4.946 -8.120 1.00 91.50 95 THR A O 1
ATOM 749 N N . ASP A 1 96 ? -1.878 2.784 -8.725 1.00 90.75 96 ASP A N 1
ATOM 750 C CA . ASP A 1 96 ? -0.457 2.609 -8.445 1.00 90.75 96 ASP A CA 1
ATOM 751 C C . ASP A 1 96 ? 0.379 3.239 -9.555 1.00 90.75 96 ASP A C 1
ATOM 753 O O . ASP A 1 96 ? 0.119 3.029 -10.734 1.00 90.75 96 ASP A O 1
ATOM 757 N 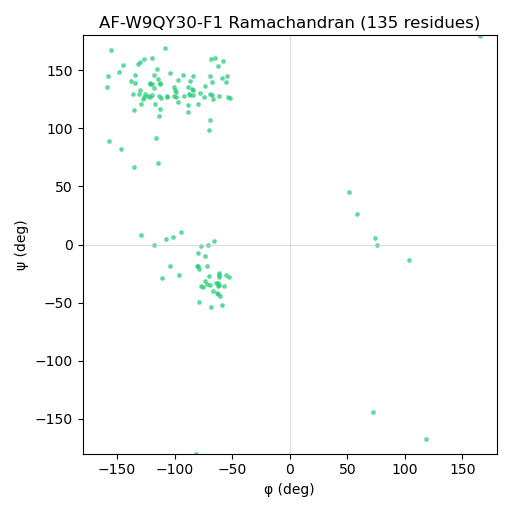N . HIS A 1 97 ? 1.436 3.959 -9.187 1.00 85.88 97 HIS A N 1
ATOM 758 C CA . HIS A 1 97 ? 2.437 4.420 -10.146 1.00 85.88 97 HIS A CA 1
ATOM 759 C C . HIS A 1 97 ? 3.537 3.372 -10.325 1.00 85.88 97 HIS A C 1
ATOM 761 O O . HIS A 1 97 ? 4.098 2.871 -9.349 1.00 85.88 97 HIS A O 1
ATOM 767 N N . GLY A 1 98 ? 3.926 3.114 -11.571 1.00 83.19 98 GLY A N 1
ATOM 768 C CA . GLY A 1 98 ? 4.978 2.165 -11.922 1.00 83.19 98 GLY A CA 1
ATOM 769 C C . GLY A 1 98 ? 4.464 1.025 -12.791 1.00 83.19 98 GLY A C 1
ATOM 770 O O . GLY A 1 98 ? 3.387 1.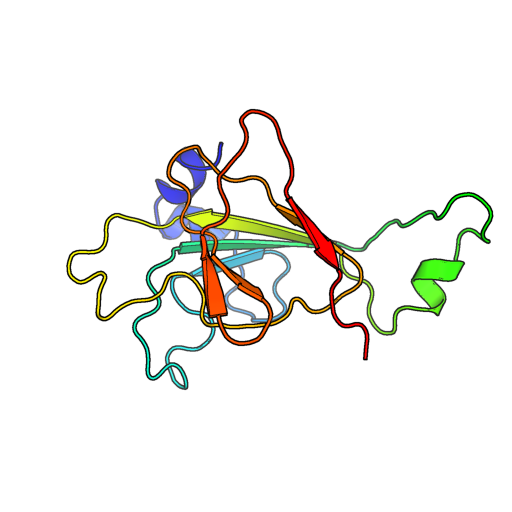098 -13.360 1.00 83.19 98 GLY A O 1
ATOM 771 N N . LEU A 1 99 ? 5.272 -0.023 -12.945 1.00 85.75 99 LEU A N 1
ATOM 772 C CA . LEU A 1 99 ? 4.942 -1.133 -13.843 1.00 85.75 99 LEU A CA 1
ATOM 773 C C . LEU A 1 99 ? 3.931 -2.101 -13.214 1.00 85.75 99 LEU A C 1
ATOM 775 O O . LEU A 1 99 ? 2.960 -2.506 -13.847 1.00 85.75 99 LEU A O 1
ATOM 779 N N . VAL A 1 100 ? 4.210 -2.522 -11.983 1.00 89.06 100 VAL A N 1
ATOM 780 C CA . VAL A 1 100 ? 3.514 -3.622 -11.319 1.00 89.06 100 VAL A CA 1
ATOM 781 C C . VAL A 1 100 ? 3.668 -3.512 -9.809 1.00 89.06 100 VAL A C 1
ATOM 783 O O . VAL A 1 100 ? 4.748 -3.162 -9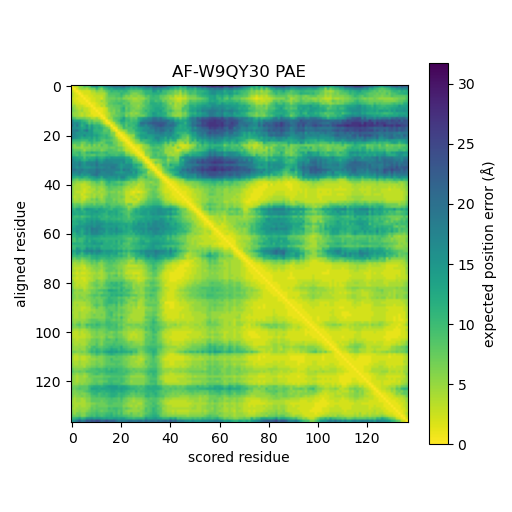.324 1.00 89.06 100 VAL A O 1
ATOM 786 N N . THR A 1 101 ? 2.621 -3.907 -9.092 1.00 92.44 101 THR A N 1
ATOM 787 C CA . THR A 1 101 ? 2.643 -4.149 -7.651 1.00 92.44 101 THR A CA 1
ATOM 788 C C . THR A 1 101 ? 2.272 -5.604 -7.365 1.00 92.44 101 THR A C 1
ATOM 790 O O . THR A 1 101 ? 1.384 -6.190 -7.989 1.00 92.44 101 THR A O 1
ATOM 793 N N . LEU A 1 102 ? 3.003 -6.196 -6.419 1.00 93.81 102 LEU A N 1
ATOM 794 C CA . LEU A 1 102 ? 2.697 -7.484 -5.809 1.00 93.81 102 LEU A CA 1
ATOM 795 C C . LEU A 1 102 ? 2.345 -7.225 -4.349 1.00 93.81 102 LEU A C 1
ATOM 797 O O . LEU A 1 102 ? 3.191 -6.761 -3.584 1.00 93.81 102 LEU A O 1
ATOM 801 N N . LEU A 1 103 ? 1.110 -7.524 -3.968 1.00 93.50 103 LEU A N 1
ATOM 802 C CA . LEU A 1 103 ? 0.598 -7.283 -2.627 1.00 93.50 103 LEU A CA 1
ATOM 803 C C . LEU A 1 103 ? 0.342 -8.610 -1.908 1.00 93.50 103 LEU A C 1
ATOM 805 O O . LEU A 1 103 ? -0.410 -9.455 -2.391 1.00 93.50 103 LEU A O 1
ATOM 809 N N . ILE A 1 104 ? 0.934 -8.755 -0.723 1.00 91.75 104 ILE A N 1
ATOM 810 C CA . ILE A 1 104 ? 0.563 -9.774 0.266 1.00 91.75 104 ILE A CA 1
ATOM 811 C C . ILE A 1 104 ? -0.310 -9.087 1.316 1.00 91.75 104 ILE A C 1
ATOM 813 O O . ILE A 1 104 ? 0.031 -7.999 1.781 1.00 91.75 104 ILE A O 1
ATOM 817 N N . GLN A 1 105 ? -1.411 -9.723 1.705 1.00 89.38 105 GLN A N 1
ATOM 818 C CA . GLN A 1 105 ? -2.286 -9.258 2.781 1.00 89.38 105 GLN A CA 1
ATOM 819 C C . GLN A 1 105 ? -2.492 -10.370 3.813 1.00 89.38 105 GLN A C 1
ATOM 821 O O . GLN A 1 105 ? -2.248 -11.539 3.521 1.00 89.38 105 GLN A O 1
ATOM 826 N N . ASN A 1 106 ? -2.900 -9.993 5.023 1.00 86.81 106 ASN A N 1
ATOM 827 C CA . ASN A 1 106 ? -3.335 -10.944 6.042 1.00 86.81 106 ASN A CA 1
ATOM 828 C C . ASN A 1 106 ? -4.801 -11.356 5.805 1.00 86.81 106 ASN A C 1
ATOM 830 O O . ASN A 1 106 ? -5.466 -10.864 4.892 1.00 86.81 106 ASN A O 1
ATOM 834 N N . ASP A 1 107 ? -5.319 -12.221 6.672 1.00 85.62 107 ASP A N 1
ATOM 835 C CA . ASP A 1 107 ? -6.670 -12.776 6.535 1.00 85.62 107 ASP A CA 1
ATOM 836 C C . ASP A 1 107 ? -7.790 -11.802 6.960 1.00 85.62 107 ASP A C 1
ATOM 838 O O . ASP A 1 107 ? -8.968 -12.133 6.857 1.00 85.62 107 ASP A O 1
ATOM 842 N N . MET A 1 108 ? -7.452 -10.588 7.422 1.00 85.12 108 MET A N 1
ATOM 843 C CA . MET A 1 108 ? -8.438 -9.574 7.837 1.00 85.12 108 MET A CA 1
ATOM 844 C C . MET A 1 108 ? -9.055 -8.812 6.650 1.00 85.12 108 MET A C 1
ATOM 846 O O . MET A 1 108 ? -10.111 -8.198 6.798 1.00 85.12 108 MET A O 1
ATOM 850 N N . GLY A 1 109 ? -8.422 -8.848 5.471 1.00 84.50 109 GLY A N 1
ATOM 851 C CA . GLY A 1 109 ? -8.897 -8.162 4.265 1.00 84.50 109 GLY A CA 1
ATOM 852 C C . GLY A 1 109 ? -8.733 -6.635 4.311 1.00 84.50 109 GLY A C 1
ATOM 853 O O . GLY A 1 109 ? -7.739 -6.115 4.813 1.00 84.50 109 GLY A O 1
ATOM 854 N N . GLY A 1 110 ? -9.695 -5.906 3.731 1.00 90.69 110 GLY A N 1
ATOM 855 C CA . GLY A 1 110 ? -9.723 -4.433 3.689 1.00 90.69 110 GLY A CA 1
ATOM 856 C C . GLY A 1 110 ? -9.330 -3.811 2.344 1.00 90.69 110 GLY A C 1
ATOM 857 O O . GLY A 1 110 ? -9.610 -2.637 2.107 1.00 90.69 110 GLY A O 1
ATOM 858 N N . LEU A 1 111 ? -8.748 -4.589 1.426 1.00 94.62 111 LEU A N 1
ATOM 859 C CA . LEU A 1 111 ? -8.520 -4.137 0.054 1.00 94.62 111 LEU A CA 1
ATOM 860 C C . LEU A 1 111 ? -9.854 -4.012 -0.693 1.00 94.62 111 LEU A C 1
ATOM 862 O O . LEU A 1 111 ? -10.641 -4.959 -0.753 1.00 94.62 111 LEU A O 1
ATOM 866 N N . GLN A 1 112 ? -10.074 -2.860 -1.321 1.00 95.56 112 GLN A N 1
ATOM 867 C CA . GLN A 1 112 ? -11.211 -2.613 -2.201 1.00 95.56 112 GLN A CA 1
ATOM 868 C C . GLN A 1 112 ? -10.730 -2.224 -3.594 1.00 95.56 112 GLN A C 1
ATOM 870 O O . GLN A 1 112 ? -9.799 -1.435 -3.746 1.00 95.56 112 GLN A O 1
ATOM 875 N N . LEU A 1 113 ? -11.390 -2.763 -4.616 1.00 95.00 113 LEU A N 1
ATOM 876 C CA . LEU A 1 113 ? -11.129 -2.455 -6.017 1.00 95.00 113 LEU A CA 1
ATOM 877 C C . LEU A 1 113 ? -12.323 -1.716 -6.605 1.00 95.00 113 LEU A C 1
ATOM 879 O O . LEU A 1 113 ? -13.472 -2.095 -6.372 1.00 95.00 113 LEU A O 1
ATOM 883 N N . GLN A 1 114 ? -12.060 -0.688 -7.407 1.00 96.06 114 GLN A N 1
ATOM 884 C CA . GLN A 1 114 ? -13.112 -0.035 -8.170 1.00 96.06 114 GLN A CA 1
ATOM 885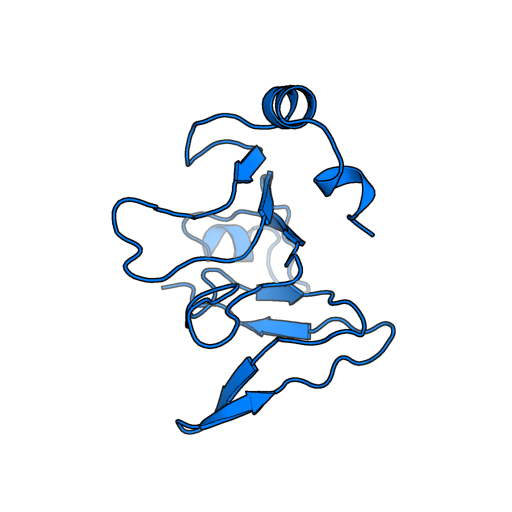 C C . GLN A 1 114 ? -13.285 -0.734 -9.523 1.00 96.06 114 GLN A C 1
ATOM 887 O O . GLN A 1 114 ? -12.373 -0.766 -10.346 1.00 96.06 114 GLN A O 1
ATOM 892 N N . HIS A 1 115 ? -14.477 -1.267 -9.780 1.00 94.12 115 HIS A N 1
ATOM 893 C CA . HIS A 1 115 ? -14.842 -1.878 -11.052 1.00 94.12 115 HIS A CA 1
ATOM 894 C C . HIS A 1 115 ? -16.167 -1.298 -11.551 1.00 94.12 115 HIS A C 1
ATOM 896 O O . HIS A 1 115 ? -17.191 -1.389 -10.875 1.00 94.12 115 HIS A O 1
ATOM 902 N N . LYS A 1 116 ? -16.153 -0.686 -12.745 1.00 95.69 116 LYS A N 1
ATOM 903 C CA . LYS A 1 116 ? -17.337 -0.060 -13.374 1.00 95.69 116 LYS A CA 1
ATOM 904 C C . LYS A 1 116 ? -18.062 0.923 -12.436 1.00 95.69 116 LYS A C 1
ATOM 906 O O . LYS A 1 116 ? -19.281 0.881 -12.295 1.00 95.69 116 LYS A O 1
ATOM 911 N N . GLY A 1 117 ? -17.289 1.775 -11.759 1.00 95.56 117 GLY A N 1
ATOM 912 C CA . GLY A 1 117 ? -17.805 2.792 -10.835 1.00 95.56 117 GLY A CA 1
ATOM 913 C C . GLY A 1 117 ? -18.308 2.258 -9.490 1.00 95.56 117 GLY A C 1
ATOM 914 O O . GLY A 1 117 ? -18.840 3.030 -8.699 1.00 95.56 117 GLY A O 1
ATOM 915 N N . LYS A 1 118 ? -18.148 0.960 -9.206 1.00 97.00 118 LYS A N 1
ATOM 916 C CA . LYS A 1 118 ? -18.533 0.346 -7.929 1.00 97.00 118 LYS A CA 1
ATOM 917 C C . LYS A 1 118 ? -17.309 -0.160 -7.184 1.00 97.00 118 LYS A C 1
ATOM 919 O O . LYS A 1 118 ? -16.394 -0.699 -7.800 1.00 97.00 118 LYS A O 1
ATOM 924 N N . TRP A 1 119 ? -17.322 -0.014 -5.866 1.00 96.56 119 TRP A N 1
ATOM 925 C CA . TRP A 1 119 ? -16.311 -0.594 -4.989 1.00 96.56 119 TRP A CA 1
ATOM 926 C C . TRP A 1 119 ? -16.657 -2.047 -4.674 1.00 96.56 119 TRP A C 1
ATOM 928 O O . TRP A 1 119 ? -17.802 -2.364 -4.352 1.00 96.56 119 TRP A O 1
ATOM 938 N N . VAL A 1 120 ? -15.667 -2.923 -4.794 1.00 95.06 120 VAL A N 1
ATOM 939 C CA . VAL A 1 120 ? -15.781 -4.359 -4.541 1.00 95.06 120 VAL A CA 1
ATOM 940 C C . VAL A 1 120 ? -14.702 -4.749 -3.542 1.00 95.06 120 VAL A C 1
ATOM 942 O O . VAL A 1 120 ? -13.526 -4.460 -3.761 1.00 95.06 120 VAL A O 1
ATOM 945 N N . ASN A 1 121 ? -15.096 -5.414 -2.457 1.00 93.50 121 ASN A N 1
ATOM 946 C CA . ASN A 1 121 ? -14.144 -5.977 -1.506 1.00 93.50 121 ASN A CA 1
ATOM 947 C C . ASN A 1 121 ? -13.375 -7.113 -2.176 1.00 93.50 121 ASN A C 1
ATOM 949 O O . ASN A 1 121 ? -13.973 -8.033 -2.739 1.00 93.50 121 ASN A O 1
ATOM 953 N N . TRP A 1 122 ? -12.052 -7.058 -2.097 1.00 91.38 122 TRP A N 1
ATOM 954 C CA . TRP A 1 122 ? -11.224 -8.181 -2.491 1.00 91.38 122 TRP A CA 1
ATOM 955 C C . TRP A 1 122 ? -11.240 -9.231 -1.387 1.00 91.38 122 TRP A C 1
ATOM 957 O O . TRP A 1 122 ? -11.006 -8.916 -0.220 1.00 91.38 122 TRP A O 1
ATOM 967 N N . ASN A 1 123 ? -11.501 -10.483 -1.756 1.00 87.31 123 ASN A N 1
ATOM 968 C CA . ASN A 1 123 ? -11.439 -11.581 -0.806 1.00 87.31 123 ASN A CA 1
ATOM 969 C C . ASN A 1 123 ? -10.006 -12.119 -0.765 1.00 87.31 123 ASN A C 1
ATOM 971 O O . ASN A 1 123 ? -9.503 -12.627 -1.772 1.00 87.31 123 ASN A O 1
ATOM 975 N N . ALA A 1 124 ? -9.332 -11.960 0.374 1.00 82.19 124 ALA A N 1
ATOM 976 C CA . ALA A 1 124 ? -7.976 -12.455 0.552 1.00 82.19 124 ALA A CA 1
ATOM 977 C C . ALA A 1 124 ? -7.961 -13.982 0.391 1.00 82.19 124 ALA A C 1
ATOM 979 O O . ALA A 1 124 ? -8.742 -14.694 1.018 1.00 82.19 124 ALA A O 1
ATOM 980 N N . MET A 1 125 ? -7.076 -14.485 -0.469 1.00 85.19 125 MET A N 1
ATOM 981 C CA . MET A 1 125 ? -6.832 -15.919 -0.588 1.00 85.19 125 MET A CA 1
ATOM 982 C C . MET A 1 125 ? -5.581 -16.271 0.222 1.00 85.19 125 MET A C 1
ATOM 984 O O . MET A 1 125 ? -4.555 -15.605 0.040 1.00 85.19 125 MET A O 1
ATOM 988 N N . PRO A 1 126 ? -5.624 -17.314 1.069 1.00 86.56 126 PRO A N 1
ATOM 989 C CA . PRO A 1 126 ? -4.441 -17.780 1.780 1.00 86.56 126 PRO A CA 1
ATOM 990 C C . PRO A 1 126 ? -3.305 -18.111 0.808 1.00 86.56 126 PRO A C 1
ATOM 992 O O . PRO A 1 126 ? -3.532 -18.708 -0.244 1.00 86.56 126 PRO A O 1
ATOM 995 N N . ASN A 1 127 ? -2.074 -17.752 1.177 1.00 87.31 127 ASN A N 1
ATOM 996 C CA . ASN A 1 127 ? -0.858 -18.026 0.398 1.00 87.31 127 ASN A CA 1
ATOM 997 C C . ASN A 1 127 ? -0.855 -17.444 -1.030 1.00 87.31 127 ASN A C 1
ATOM 999 O O . ASN A 1 127 ? -0.169 -17.969 -1.909 1.00 87.31 127 ASN A O 1
ATOM 1003 N N . ALA A 1 128 ? -1.601 -16.364 -1.273 1.00 89.62 128 ALA A N 1
ATOM 1004 C CA . ALA A 1 128 ? -1.673 -15.720 -2.578 1.00 89.62 128 ALA A CA 1
ATOM 1005 C C . ALA A 1 128 ? -1.103 -14.298 -2.568 1.00 89.62 128 ALA A C 1
ATOM 1007 O O . ALA A 1 128 ? -1.188 -13.564 -1.582 1.00 89.62 128 ALA A O 1
ATOM 1008 N N . PHE A 1 129 ? -0.582 -13.894 -3.724 1.00 92.00 129 PHE A N 1
ATOM 1009 C CA . PHE A 1 129 ? -0.295 -12.499 -4.034 1.00 92.00 129 PHE A CA 1
ATOM 1010 C C . PHE A 1 129 ? -1.449 -11.906 -4.838 1.00 92.00 129 PHE A C 1
ATOM 1012 O O . PHE A 1 129 ? -1.973 -12.548 -5.749 1.00 92.00 129 PHE A O 1
ATOM 1019 N N . VAL A 1 130 ? -1.787 -10.651 -4.558 1.00 92.75 130 VAL A N 1
ATOM 1020 C CA . VAL A 1 130 ? -2.552 -9.820 -5.489 1.00 92.75 130 VAL A CA 1
ATOM 1021 C C . VAL A 1 130 ? -1.566 -9.160 -6.442 1.00 92.75 130 VAL A C 1
ATOM 1023 O O . VAL A 1 130 ? -0.577 -8.567 -6.016 1.00 92.75 130 VAL A O 1
ATOM 1026 N N . PHE A 1 131 ? -1.834 -9.291 -7.735 1.00 93.25 131 PHE A N 1
ATOM 1027 C CA . PHE A 1 131 ? -1.065 -8.665 -8.800 1.00 93.25 131 PHE A CA 1
ATOM 1028 C C . PHE A 1 131 ? -1.882 -7.518 -9.386 1.00 93.25 131 PHE A C 1
ATOM 1030 O O . PHE A 1 131 ? -3.016 -7.736 -9.817 1.00 93.25 131 PHE A O 1
ATOM 1037 N N . ASN A 1 132 ? -1.309 -6.319 -9.449 1.00 92.88 132 ASN A N 1
ATOM 1038 C CA . ASN A 1 132 ? -1.930 -5.188 -10.128 1.00 92.88 132 ASN A CA 1
ATOM 1039 C C . ASN A 1 132 ? -0.931 -4.448 -11.016 1.00 92.88 132 ASN A C 1
ATOM 1041 O O . ASN A 1 132 ? 0.261 -4.356 -10.724 1.00 92.88 132 ASN A O 1
ATOM 1045 N N . LEU A 1 133 ? -1.449 -3.935 -12.128 1.00 92.12 133 LEU A N 1
ATOM 1046 C CA . LEU A 1 133 ? -0.714 -3.074 -13.042 1.00 92.12 133 LEU A CA 1
ATOM 1047 C C . LEU A 1 133 ? -0.767 -1.635 -12.535 1.00 92.12 133 LEU A C 1
ATOM 1049 O O . LEU A 1 133 ? -1.780 -1.220 -11.967 1.00 92.12 133 LEU A O 1
ATOM 1053 N N . GLY A 1 134 ? 0.327 -0.908 -12.742 1.00 89.00 134 GLY A N 1
ATOM 1054 C CA . GLY A 1 134 ? 0.408 0.514 -12.438 1.00 89.00 134 GLY A CA 1
ATOM 1055 C C . GLY A 1 134 ? 0.444 1.387 -13.691 1.00 89.00 134 GLY A C 1
ATOM 1056 O O . GLY A 1 134 ? 0.643 0.909 -14.812 1.00 89.00 134 GLY A O 1
ATOM 1057 N N . ASP A 1 135 ? 0.288 2.687 -13.474 1.00 87.25 135 ASP A N 1
ATOM 1058 C CA . ASP A 1 135 ? 0.398 3.723 -14.489 1.00 87.25 135 ASP A CA 1
ATOM 1059 C C . ASP A 1 135 ? 1.869 4.125 -14.681 1.00 87.25 135 ASP A C 1
ATOM 1061 O O . ASP A 1 135 ? 2.581 4.461 -13.727 1.00 87.25 135 ASP A O 1
ATOM 1065 N N . THR A 1 136 ? 2.340 4.124 -15.931 1.00 72.44 136 THR A N 1
ATOM 1066 C CA . THR A 1 136 ? 3.739 4.443 -16.289 1.00 72.44 136 THR A CA 1
ATOM 1067 C C . THR A 1 136 ? 3.922 5.808 -16.964 1.00 72.44 136 THR A C 1
ATOM 1069 O O . THR A 1 136 ? 5.022 6.107 -17.438 1.00 72.44 136 THR A O 1
ATOM 1072 N N . THR A 1 137 ? 2.854 6.601 -17.078 1.00 58.97 137 THR A N 1
ATOM 1073 C CA . THR A 1 137 ? 2.794 7.855 -17.855 1.00 58.97 137 THR A CA 1
ATOM 1074 C C . THR A 1 137 ? 3.334 9.064 -17.108 1.00 58.97 137 THR A C 1
ATOM 1076 O O . THR A 1 137 ? 2.850 9.302 -15.981 1.00 58.97 137 THR A O 1
#